Protein AF-A0A8T6C8S0-F1 (afdb_monomer_lite)

pLDDT: mean 84.79, std 16.5, range [42.62, 97.06]

Secondary structure (DSSP, 8-state):
--S--HHHHHHTT--HHHHHHHHHHTT--HHHHHHHHHHHHHHH-S--TTTT-----

Sequence (57 aa):
LREPDIGLLYVMGVNGQLLMHYAALRGYEWDEYLQAMRDGIERHGPVRSGLYAMTET

Radius of gyration: 11.94 Å; chains: 1; bounding box: 20×21×39 Å

Structure (mmCIF, N/CA/C/O backbone):
data_AF-A0A8T6C8S0-F1
#
_entry.id   AF-A0A8T6C8S0-F1
#
loop_
_atom_site.group_PDB
_atom_site.id
_atom_site.type_symbol
_atom_site.label_atom_id
_atom_site.label_alt_id
_atom_site.label_comp_id
_atom_site.label_asym_id
_atom_site.label_entity_id
_atom_site.label_seq_id
_atom_site.pdbx_PDB_ins_code
_atom_site.Cartn_x
_atom_site.Cartn_y
_atom_site.Cartn_z
_atom_site.occupancy
_atom_site.B_iso_or_equiv
_atom_site.auth_seq_id
_atom_site.auth_comp_id
_atom_site.auth_asym_id
_atom_site.auth_atom_id
_atom_site.pdbx_PDB_model_num
ATOM 1 N N . LEU A 1 1 ? -9.870 -11.552 -0.158 1.00 53.03 1 LEU A N 1
ATOM 2 C CA . LEU A 1 1 ? -8.687 -11.139 0.629 1.00 53.03 1 LEU A CA 1
ATOM 3 C C . LEU A 1 1 ? -9.148 -10.979 2.070 1.00 53.03 1 LEU A C 1
ATOM 5 O O . LEU A 1 1 ? -9.985 -10.121 2.311 1.00 53.03 1 LEU A O 1
ATOM 9 N N . ARG A 1 2 ? -8.759 -11.880 2.982 1.00 68.69 2 ARG A N 1
ATOM 10 C CA . ARG A 1 2 ? -9.236 -11.833 4.380 1.00 68.69 2 ARG A CA 1
ATOM 11 C C . ARG A 1 2 ? -8.470 -10.800 5.226 1.00 68.69 2 ARG A C 1
ATOM 13 O O . ARG A 1 2 ? -8.999 -10.343 6.229 1.00 68.69 2 ARG A O 1
ATOM 20 N N . GLU A 1 3 ? -7.306 -10.351 4.754 1.00 82.38 3 GLU A N 1
ATOM 21 C CA . GLU A 1 3 ? -6.440 -9.357 5.399 1.00 82.38 3 GLU A CA 1
ATOM 22 C C . GLU A 1 3 ? -6.061 -8.232 4.413 1.00 82.38 3 GLU A C 1
ATOM 24 O O . GLU A 1 3 ? -6.049 -8.465 3.198 1.00 82.38 3 GLU A O 1
ATOM 29 N N . PRO A 1 4 ? -5.823 -6.998 4.897 1.00 85.44 4 PRO A N 1
ATOM 30 C CA . PRO A 1 4 ? -5.402 -5.883 4.059 1.00 85.44 4 PRO A CA 1
ATOM 31 C C . PRO A 1 4 ? -3.933 -6.058 3.660 1.00 85.44 4 PRO A C 1
ATOM 33 O O . PRO A 1 4 ? -3.044 -5.888 4.484 1.00 85.44 4 PRO A O 1
ATOM 36 N N . ASP A 1 5 ? -3.671 -6.357 2.389 1.00 94.12 5 ASP A N 1
ATOM 37 C CA . ASP A 1 5 ? -2.303 -6.402 1.860 1.00 94.12 5 ASP A CA 1
ATOM 38 C C . ASP A 1 5 ? -1.983 -5.096 1.118 1.00 94.12 5 ASP A C 1
ATOM 40 O O . ASP A 1 5 ? -2.209 -4.960 -0.087 1.00 94.12 5 ASP A O 1
ATOM 44 N N . ILE A 1 6 ? -1.502 -4.105 1.875 1.00 95.12 6 ILE A N 1
ATOM 45 C CA . ILE A 1 6 ? -1.072 -2.800 1.345 1.00 95.12 6 ILE A CA 1
ATOM 46 C C . ILE A 1 6 ? 0.028 -2.978 0.295 1.00 95.12 6 ILE A C 1
ATOM 48 O O . ILE A 1 6 ? -0.005 -2.324 -0.747 1.00 95.12 6 ILE A O 1
ATOM 52 N N . GLY A 1 7 ? 0.969 -3.889 0.546 1.00 94.00 7 GLY A N 1
ATOM 53 C CA . GLY A 1 7 ? 2.097 -4.152 -0.334 1.00 94.00 7 GLY A CA 1
ATOM 54 C C . GLY A 1 7 ? 1.668 -4.720 -1.684 1.00 94.00 7 GLY A C 1
ATOM 55 O O . GLY A 1 7 ? 2.120 -4.247 -2.723 1.00 94.00 7 GLY A O 1
ATOM 56 N N . LEU A 1 8 ? 0.743 -5.680 -1.688 1.00 93.69 8 LEU A N 1
ATOM 57 C CA . LEU A 1 8 ? 0.178 -6.242 -2.915 1.00 93.69 8 LEU A CA 1
ATOM 58 C C . LEU A 1 8 ? -0.573 -5.186 -3.727 1.00 93.69 8 LEU A C 1
ATOM 60 O O . LEU A 1 8 ? -0.367 -5.081 -4.934 1.00 93.69 8 LEU A O 1
ATOM 64 N N . LEU A 1 9 ? -1.431 -4.394 -3.077 1.00 92.19 9 LEU A N 1
ATOM 65 C CA . LEU A 1 9 ? -2.178 -3.321 -3.739 1.00 92.19 9 LEU A CA 1
ATOM 66 C C . LEU A 1 9 ? -1.233 -2.265 -4.331 1.00 92.19 9 LEU A C 1
ATOM 68 O O . LEU A 1 9 ? -1.445 -1.798 -5.451 1.00 92.19 9 LEU A O 1
ATOM 72 N N . TYR A 1 10 ? -0.163 -1.930 -3.614 1.00 92.12 10 TYR A N 1
ATOM 73 C CA . TYR A 1 10 ? 0.876 -1.029 -4.095 1.00 92.12 10 TYR A CA 1
ATOM 74 C C . TYR A 1 10 ? 1.627 -1.599 -5.304 1.00 92.12 10 TYR A C 1
ATOM 76 O O . TYR A 1 10 ? 1.744 -0.925 -6.325 1.00 92.12 10 TYR A O 1
ATOM 84 N N . VAL A 1 11 ? 2.053 -2.865 -5.249 1.00 91.44 11 VAL A N 1
ATOM 85 C CA . VAL A 1 11 ? 2.722 -3.540 -6.375 1.00 91.44 11 VAL A CA 1
ATOM 86 C C . VAL A 1 11 ? 1.795 -3.703 -7.580 1.00 91.44 11 VAL A C 1
ATOM 88 O O . VAL A 1 11 ? 2.241 -3.627 -8.723 1.00 91.44 11 VAL A O 1
ATOM 91 N N . MET A 1 12 ? 0.492 -3.853 -7.349 1.00 90.50 12 MET A N 1
ATOM 92 C CA . MET A 1 12 ? -0.531 -3.811 -8.390 1.00 90.50 1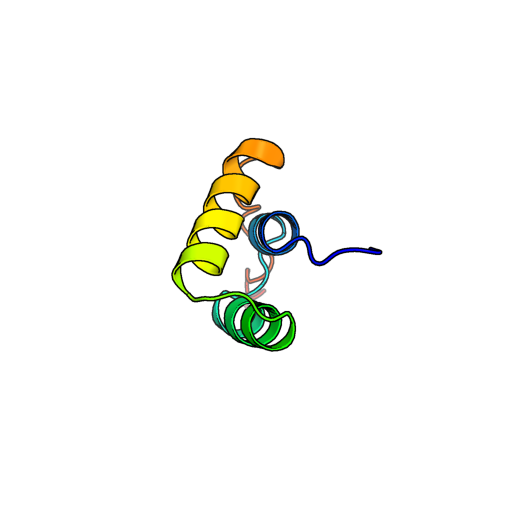2 MET A CA 1
ATOM 93 C C . MET A 1 12 ? -0.760 -2.407 -8.970 1.00 90.50 12 MET A C 1
ATOM 95 O O . MET A 1 12 ? -1.563 -2.277 -9.882 1.00 90.50 12 MET A O 1
ATOM 99 N N . GLY A 1 13 ? -0.089 -1.362 -8.487 1.00 88.25 13 GLY A N 1
ATOM 100 C CA . GLY A 1 13 ? -0.188 -0.019 -9.054 1.00 88.25 13 GLY A CA 1
ATOM 101 C C . GLY A 1 13 ? -1.420 0.765 -8.602 1.00 88.25 13 GLY A C 1
ATOM 102 O O . GLY A 1 13 ? -1.878 1.643 -9.328 1.00 88.25 13 GLY A O 1
ATOM 103 N N . VAL A 1 14 ? -1.981 0.478 -7.423 1.00 90.12 14 VAL A N 1
ATOM 104 C CA . VAL A 1 14 ? -3.020 1.337 -6.828 1.00 90.12 14 VAL A CA 1
ATOM 105 C C . VAL A 1 14 ? -2.426 2.709 -6.473 1.00 90.12 14 VAL A C 1
ATOM 107 O O . VAL A 1 14 ? -1.263 2.823 -6.090 1.00 90.12 14 VAL A O 1
ATOM 110 N N . ASN A 1 15 ? -3.219 3.778 -6.610 1.00 87.81 15 ASN A N 1
ATOM 111 C CA . ASN A 1 15 ? -2.773 5.143 -6.323 1.00 87.81 15 ASN A CA 1
ATOM 112 C C . ASN A 1 15 ? -2.413 5.300 -4.836 1.00 87.81 15 ASN A C 1
ATOM 114 O O . ASN A 1 15 ? -3.168 4.873 -3.961 1.00 87.81 15 ASN A O 1
ATOM 118 N N . GLY A 1 16 ? -1.293 5.974 -4.558 1.00 87.00 16 GLY A N 1
ATOM 119 C CA . GLY A 1 16 ? -0.788 6.177 -3.198 1.00 87.00 16 GLY A CA 1
ATOM 120 C C . GLY A 1 16 ? -1.735 6.946 -2.266 1.00 87.00 16 GLY A C 1
ATOM 121 O O . GLY A 1 16 ? -1.771 6.656 -1.077 1.00 87.00 16 GLY A O 1
ATOM 122 N N . GLN A 1 17 ? -2.547 7.880 -2.772 1.00 89.62 17 GLN A N 1
ATOM 123 C CA . GLN A 1 17 ? -3.533 8.612 -1.962 1.00 89.62 17 GLN A CA 1
ATOM 124 C C . GLN A 1 17 ? -4.712 7.712 -1.571 1.00 89.62 17 GLN A C 1
ATOM 126 O O . GLN A 1 17 ? -5.141 7.720 -0.419 1.00 89.62 17 GLN A O 1
ATOM 131 N N . LEU A 1 18 ? -5.203 6.887 -2.505 1.00 91.88 18 LEU A N 1
ATOM 132 C CA . LEU A 1 18 ? -6.241 5.890 -2.211 1.00 91.88 18 LEU A CA 1
ATOM 133 C C . LEU A 1 18 ? -5.738 4.859 -1.197 1.00 91.88 18 LEU A C 1
ATOM 135 O O . LEU A 1 18 ? -6.439 4.533 -0.240 1.00 91.88 18 LEU A O 1
ATOM 139 N N . LEU A 1 19 ? -4.507 4.385 -1.388 1.00 93.00 19 LEU A N 1
ATOM 140 C CA . LEU A 1 19 ? -3.838 3.472 -0.470 1.00 93.00 19 LEU A CA 1
ATOM 141 C C . LEU A 1 19 ? -3.665 4.071 0.924 1.00 93.00 19 LEU A C 1
ATOM 143 O O . LEU A 1 19 ? -3.946 3.385 1.899 1.00 93.00 19 LEU A O 1
ATOM 147 N N . MET A 1 20 ? -3.275 5.342 1.023 1.00 94.38 20 MET A N 1
ATOM 148 C CA . MET A 1 20 ? -3.135 6.047 2.297 1.00 94.38 20 MET A CA 1
ATOM 149 C C . MET A 1 20 ? -4.466 6.110 3.059 1.00 94.38 20 MET A C 1
ATOM 151 O O . MET A 1 20 ? -4.516 5.781 4.243 1.00 94.38 20 MET A O 1
ATOM 155 N N . HIS A 1 21 ? -5.565 6.476 2.391 1.00 95.81 21 HIS A N 1
ATOM 156 C CA . HIS A 1 21 ? -6.887 6.499 3.028 1.00 95.81 21 HIS A CA 1
ATOM 157 C C . HIS A 1 21 ? -7.368 5.100 3.427 1.00 95.81 21 HIS A C 1
ATOM 159 O O . HIS A 1 21 ? -7.939 4.926 4.504 1.00 95.81 21 HIS A O 1
ATOM 165 N N . TYR A 1 22 ? -7.116 4.093 2.589 1.00 95.06 22 TYR A N 1
ATOM 166 C CA . TYR A 1 22 ? -7.430 2.708 2.921 1.00 95.06 22 TYR A CA 1
ATOM 167 C C . TYR A 1 22 ? -6.604 2.206 4.114 1.00 95.06 22 TYR A C 1
ATOM 169 O O . TYR A 1 22 ? -7.163 1.592 5.015 1.00 95.06 22 TYR A O 1
ATOM 177 N N . ALA A 1 23 ? -5.306 2.507 4.170 1.00 95.25 23 ALA A N 1
ATOM 178 C CA . ALA A 1 23 ? -4.433 2.149 5.285 1.00 95.25 23 ALA A CA 1
ATOM 179 C C . ALA A 1 23 ? -4.922 2.774 6.603 1.00 95.25 23 ALA A C 1
ATOM 181 O O . ALA A 1 23 ? -5.075 2.057 7.592 1.00 95.25 23 ALA A O 1
ATOM 182 N N . ALA A 1 24 ? -5.299 4.057 6.587 1.00 95.81 24 ALA A N 1
ATOM 183 C CA . ALA A 1 24 ? -5.894 4.729 7.742 1.00 95.81 24 ALA A CA 1
ATOM 184 C C . ALA A 1 24 ? -7.214 4.067 8.188 1.00 95.81 24 ALA A C 1
ATOM 186 O O . ALA A 1 24 ? -7.411 3.813 9.373 1.00 95.81 24 ALA A O 1
ATOM 187 N N . LEU A 1 25 ? -8.096 3.698 7.246 1.00 95.81 25 LEU A N 1
ATOM 188 C CA . LEU A 1 25 ? -9.329 2.951 7.545 1.00 95.81 25 LEU A CA 1
ATOM 189 C C . LEU A 1 25 ? -9.045 1.581 8.186 1.00 95.81 25 LEU A C 1
ATOM 191 O O . LEU A 1 25 ? -9.857 1.070 8.955 1.00 95.81 25 LEU A O 1
ATOM 195 N N . ARG A 1 26 ? -7.905 0.968 7.857 1.00 94.75 26 ARG A N 1
ATOM 196 C CA . ARG A 1 26 ? -7.463 -0.317 8.412 1.00 94.75 26 ARG A CA 1
ATOM 197 C C . ARG A 1 26 ? -6.649 -0.181 9.702 1.00 94.75 26 ARG A C 1
ATOM 199 O O . ARG A 1 26 ? -6.276 -1.216 10.244 1.00 94.75 26 ARG A O 1
ATOM 206 N N . GLY A 1 27 ? -6.440 1.040 10.199 1.00 95.12 27 GLY A N 1
ATOM 207 C CA . GLY A 1 27 ? -5.747 1.318 11.458 1.00 95.12 27 GLY A CA 1
ATOM 208 C C . GLY A 1 27 ? -4.221 1.304 11.367 1.00 95.12 27 GLY A C 1
ATOM 209 O O . GLY A 1 27 ? -3.584 1.086 12.387 1.00 95.12 27 GLY A O 1
ATOM 210 N N . TYR A 1 28 ? -3.649 1.495 10.175 1.00 95.62 28 TYR A N 1
ATOM 211 C CA . TYR A 1 28 ? -2.201 1.641 10.011 1.00 95.62 28 TYR A CA 1
ATOM 212 C C . TYR A 1 28 ? -1.770 3.057 10.382 1.00 95.62 28 TYR A C 1
ATOM 214 O O . TYR A 1 28 ? -2.327 4.032 9.867 1.00 95.62 28 TYR A O 1
ATOM 222 N N . GLU A 1 29 ? -0.714 3.159 11.179 1.00 96.62 29 GLU A N 1
ATOM 223 C CA . GLU A 1 29 ? 0.040 4.395 11.328 1.00 96.62 29 GLU A CA 1
ATOM 224 C C . GLU A 1 29 ? 0.858 4.695 10.063 1.00 96.62 29 GLU A C 1
ATOM 226 O O . GLU A 1 29 ? 1.105 3.834 9.211 1.00 96.62 29 GLU A O 1
ATOM 231 N N . TRP A 1 30 ? 1.306 5.945 9.932 1.00 93.56 30 TRP A N 1
ATOM 232 C CA . TRP A 1 30 ? 2.044 6.401 8.750 1.00 93.56 30 TRP A CA 1
ATOM 233 C C . TRP A 1 30 ? 3.294 5.554 8.458 1.00 93.56 30 TRP A C 1
ATOM 235 O O . TRP A 1 30 ? 3.506 5.125 7.320 1.00 93.56 30 TRP A O 1
ATOM 245 N N . ASP A 1 31 ? 4.094 5.264 9.484 1.00 97.06 31 ASP A N 1
ATOM 246 C CA . ASP A 1 31 ? 5.327 4.489 9.327 1.00 97.06 31 ASP A CA 1
ATOM 247 C C . AS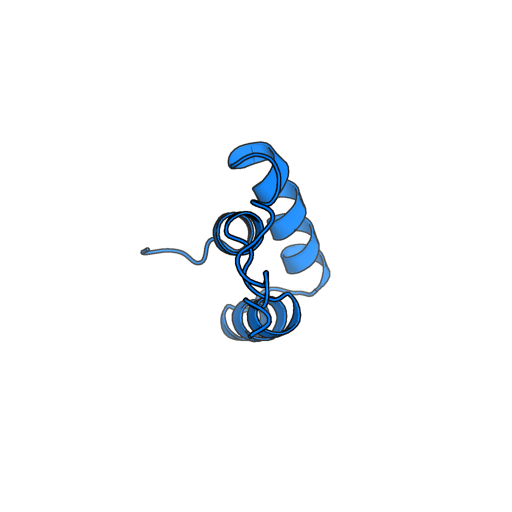P A 1 31 ? 5.043 3.025 8.964 1.00 97.06 31 ASP A C 1
ATOM 249 O O . ASP A 1 31 ? 5.757 2.440 8.145 1.00 97.06 31 ASP A O 1
ATOM 253 N N . GLU A 1 32 ? 3.960 2.452 9.497 1.00 96.75 32 GLU A N 1
ATOM 254 C CA . GLU A 1 32 ? 3.510 1.094 9.175 1.00 96.75 32 GLU A CA 1
ATOM 255 C C . GLU A 1 32 ? 3.034 0.997 7.724 1.00 96.75 32 GLU A C 1
ATOM 257 O O . GLU A 1 32 ? 3.364 0.041 7.023 1.00 96.75 32 GLU A O 1
ATOM 262 N N . TYR A 1 33 ? 2.305 2.006 7.241 1.00 95.56 33 TYR A N 1
ATOM 263 C CA . TYR A 1 33 ? 1.899 2.113 5.841 1.00 95.56 33 TYR A CA 1
ATOM 264 C C . TYR A 1 33 ? 3.112 2.157 4.899 1.00 95.56 33 TYR A C 1
ATOM 266 O O . TYR A 1 33 ? 3.182 1.391 3.931 1.00 95.56 33 TYR A O 1
ATOM 274 N N . LEU A 1 34 ? 4.091 3.019 5.194 1.00 95.19 34 LEU A N 1
ATOM 275 C CA . LEU A 1 34 ? 5.318 3.120 4.403 1.00 95.19 34 LEU A CA 1
ATOM 276 C C . LEU A 1 34 ? 6.106 1.807 4.408 1.00 95.19 34 LEU A C 1
ATOM 278 O O . LEU A 1 34 ? 6.631 1.402 3.367 1.00 95.19 34 LEU A O 1
ATOM 282 N N . GLN A 1 35 ? 6.189 1.143 5.561 1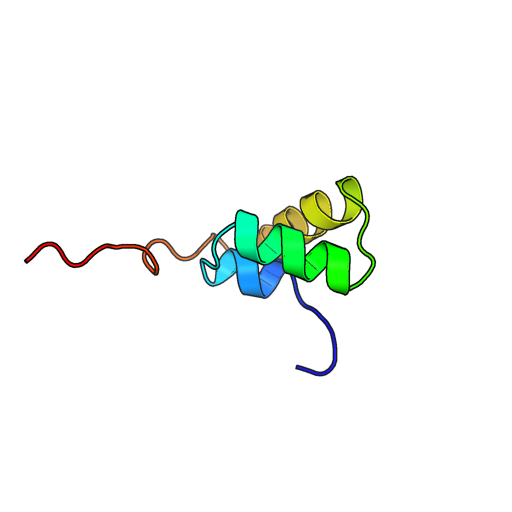.00 96.75 35 GLN A N 1
ATOM 283 C CA . GLN A 1 35 ? 6.872 -0.138 5.669 1.00 96.75 35 GLN A CA 1
ATOM 284 C C . GLN A 1 35 ? 6.138 -1.234 4.893 1.00 96.75 35 GLN A C 1
ATOM 286 O O . GLN A 1 35 ? 6.772 -1.969 4.145 1.00 96.75 35 GLN A O 1
ATOM 291 N N . ALA A 1 36 ? 4.808 -1.285 4.958 1.00 95.50 36 ALA A N 1
ATOM 292 C CA . ALA A 1 36 ? 4.018 -2.266 4.223 1.00 95.50 36 ALA A CA 1
ATOM 293 C C . ALA A 1 36 ? 4.170 -2.138 2.693 1.00 95.50 36 ALA A C 1
ATOM 295 O O . ALA A 1 36 ? 4.136 -3.147 1.987 1.00 95.50 36 ALA A O 1
ATOM 296 N N . MET A 1 37 ? 4.385 -0.926 2.165 1.00 93.94 37 MET A N 1
ATOM 297 C CA . MET A 1 37 ? 4.720 -0.731 0.747 1.00 93.94 37 MET A CA 1
ATOM 298 C C . MET A 1 37 ? 6.110 -1.274 0.388 1.00 93.94 37 MET A C 1
ATOM 300 O O . MET A 1 37 ? 6.254 -1.922 -0.649 1.00 93.94 37 MET A O 1
ATOM 304 N N . ARG A 1 38 ? 7.122 -1.036 1.238 1.00 94.44 38 ARG A N 1
ATOM 305 C CA . ARG A 1 38 ? 8.485 -1.570 1.052 1.00 94.44 38 ARG A CA 1
ATOM 306 C C . ARG A 1 38 ? 8.486 -3.095 1.080 1.00 94.44 38 ARG A C 1
ATOM 308 O O . ARG A 1 38 ? 8.951 -3.722 0.132 1.00 94.44 38 ARG A O 1
ATOM 315 N N . ASP A 1 39 ? 7.855 -3.666 2.098 1.00 96.06 39 ASP A N 1
ATOM 316 C CA . ASP A 1 39 ? 7.647 -5.104 2.235 1.00 96.06 39 ASP A CA 1
ATOM 317 C C . ASP A 1 39 ? 6.904 -5.689 1.025 1.00 96.06 39 ASP A C 1
ATOM 319 O O . ASP A 1 39 ? 7.184 -6.802 0.584 1.00 96.06 39 ASP A O 1
ATOM 323 N N . GLY A 1 40 ? 5.953 -4.935 0.467 1.00 93.50 40 GLY A N 1
ATOM 324 C CA . GLY A 1 40 ? 5.247 -5.297 -0.755 1.00 93.50 40 GLY A CA 1
ATOM 325 C C . GLY A 1 40 ? 6.180 -5.504 -1.939 1.00 93.50 40 GLY A C 1
ATOM 326 O O . GLY A 1 40 ? 6.059 -6.517 -2.623 1.00 93.50 40 GLY A O 1
ATOM 327 N N . ILE A 1 41 ? 7.126 -4.583 -2.154 1.00 92.19 41 ILE A N 1
ATOM 328 C CA . ILE A 1 41 ? 8.115 -4.696 -3.234 1.00 92.19 41 ILE A CA 1
ATOM 329 C C . ILE A 1 41 ? 9.004 -5.926 -3.025 1.00 92.19 41 ILE A C 1
ATOM 331 O O . ILE A 1 41 ? 9.254 -6.675 -3.969 1.00 92.19 41 ILE A O 1
ATOM 335 N N . GLU A 1 42 ? 9.464 -6.152 -1.794 1.00 94.62 42 GLU A N 1
ATOM 336 C CA . GLU A 1 42 ? 10.331 -7.290 -1.469 1.00 94.62 42 GLU A CA 1
ATOM 337 C C . GLU A 1 42 ? 9.625 -8.637 -1.679 1.00 94.62 42 GLU A C 1
ATOM 339 O O . GLU A 1 42 ? 10.224 -9.574 -2.207 1.00 94.62 42 GLU A O 1
ATOM 344 N N . ARG A 1 43 ? 8.344 -8.739 -1.300 1.00 95.25 43 ARG A N 1
ATOM 345 C CA . ARG A 1 43 ? 7.575 -9.994 -1.368 1.00 95.25 43 ARG A CA 1
ATOM 346 C C . ARG A 1 43 ? 6.950 -10.262 -2.735 1.00 95.25 43 ARG A C 1
ATOM 348 O O . ARG A 1 43 ? 6.934 -11.406 -3.179 1.00 95.25 43 ARG A O 1
ATOM 355 N N . HIS A 1 44 ? 6.394 -9.235 -3.378 1.00 91.88 44 HIS A N 1
ATOM 356 C CA . HIS A 1 44 ? 5.569 -9.372 -4.588 1.00 91.88 44 HIS A CA 1
ATOM 357 C C . HIS A 1 44 ? 6.284 -8.915 -5.868 1.00 91.88 44 HIS A C 1
ATOM 359 O O . HIS A 1 44 ? 5.749 -9.098 -6.965 1.00 91.88 44 HIS A O 1
ATOM 365 N N . GLY A 1 45 ? 7.496 -8.368 -5.744 1.00 89.44 45 GLY A N 1
ATOM 366 C CA . GLY A 1 45 ? 8.306 -7.875 -6.854 1.00 89.44 45 GLY A CA 1
ATOM 367 C C . GLY A 1 45 ? 8.105 -6.381 -7.138 1.00 89.44 45 GLY A C 1
ATOM 368 O O . GLY A 1 45 ? 7.395 -5.686 -6.410 1.00 89.44 45 GLY A O 1
ATOM 369 N N . PRO A 1 46 ? 8.746 -5.845 -8.194 1.00 87.75 46 PRO A N 1
ATOM 370 C CA . PRO A 1 46 ? 8.675 -4.422 -8.503 1.00 87.75 46 PRO A CA 1
ATOM 371 C C . PRO A 1 46 ? 7.236 -3.988 -8.794 1.00 87.75 46 PRO A C 1
ATOM 373 O O . PRO A 1 46 ? 6.440 -4.757 -9.339 1.00 87.75 46 PRO A O 1
ATOM 376 N N . VAL A 1 47 ? 6.926 -2.726 -8.478 1.00 84.00 47 VAL A N 1
ATOM 377 C CA . VAL A 1 47 ? 5.639 -2.112 -8.827 1.00 84.00 47 VAL A CA 1
ATOM 378 C C . VAL A 1 47 ? 5.387 -2.307 -10.317 1.00 8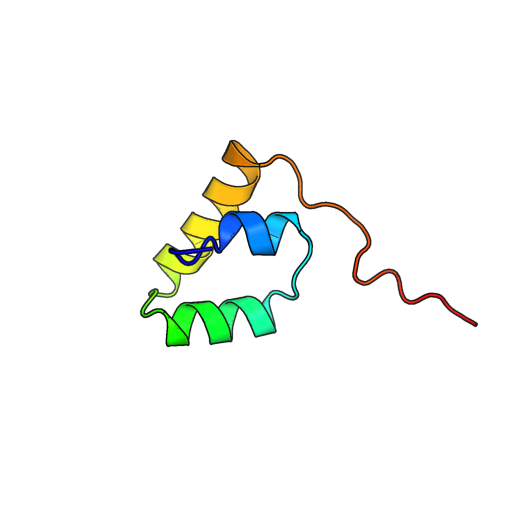4.00 47 VAL A C 1
ATOM 380 O O . VAL A 1 47 ? 6.208 -1.919 -11.152 1.00 84.00 47 VAL A O 1
ATOM 383 N N . ARG A 1 48 ? 4.249 -2.918 -10.653 1.00 80.38 48 ARG A N 1
ATOM 384 C CA . ARG A 1 48 ? 3.834 -3.116 -12.038 1.00 80.38 48 ARG A CA 1
ATOM 385 C C . ARG A 1 48 ? 3.560 -1.739 -12.622 1.00 80.38 48 ARG A C 1
ATOM 387 O O . ARG A 1 48 ? 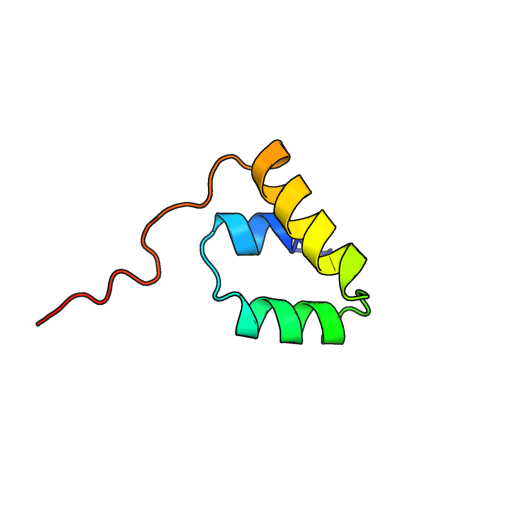2.570 -1.093 -12.277 1.00 80.38 48 ARG A O 1
ATOM 394 N N . SER A 1 49 ? 4.464 -1.261 -13.470 1.00 58.94 49 SER A N 1
ATOM 395 C CA . SER A 1 49 ? 4.235 -0.033 -14.216 1.00 58.94 49 SER A CA 1
ATOM 396 C C . SER A 1 49 ? 2.957 -0.201 -15.046 1.00 58.94 49 SER A C 1
ATOM 398 O O . SER A 1 49 ? 2.804 -1.181 -15.771 1.00 58.94 49 SER A O 1
ATOM 400 N N . GLY A 1 50 ? 2.020 0.747 -14.933 1.00 56.81 50 GLY A N 1
ATOM 401 C CA . GLY A 1 50 ? 1.049 0.957 -16.011 1.00 56.81 50 GLY A CA 1
ATOM 402 C C . GLY A 1 50 ? -0.447 0.821 -15.732 1.00 56.81 50 GLY A C 1
ATOM 403 O O . GLY A 1 50 ? -1.189 0.841 -16.703 1.00 56.81 50 GLY A O 1
ATOM 404 N N . LEU A 1 51 ? -0.951 0.780 -14.493 1.00 54.50 51 LEU A N 1
ATOM 405 C CA . LEU A 1 51 ? -2.413 0.924 -14.297 1.00 54.50 51 LEU A CA 1
ATOM 406 C C . LEU A 1 51 ? -2.919 2.383 -14.307 1.00 54.50 51 LEU A C 1
ATOM 408 O O . LEU A 1 51 ? -4.122 2.606 -14.382 1.00 54.50 51 LEU A O 1
ATOM 412 N N . TYR A 1 52 ? -2.003 3.360 -14.355 1.00 49.66 52 TYR A N 1
ATOM 413 C CA . TYR A 1 52 ? -2.277 4.757 -14.739 1.00 49.66 52 TYR A CA 1
ATOM 414 C C . TYR A 1 52 ? -1.579 5.150 -16.045 1.00 49.66 52 TYR A C 1
ATOM 416 O O . TYR A 1 52 ? -1.267 6.323 -16.244 1.00 49.66 52 TYR A O 1
ATOM 424 N N . ALA A 1 53 ? -1.311 4.199 -16.947 1.00 47.84 53 ALA A N 1
ATOM 425 C CA . ALA A 1 53 ? -1.118 4.589 -18.337 1.00 47.84 53 ALA A CA 1
ATOM 426 C C . ALA A 1 53 ? -2.478 5.105 -18.823 1.00 47.84 53 ALA A C 1
ATOM 428 O O . ALA A 1 53 ? -3.339 4.326 -19.227 1.00 47.84 53 ALA A O 1
ATOM 429 N N . MET A 1 54 ? -2.703 6.414 -18.679 1.00 47.44 54 MET A N 1
ATOM 430 C CA . MET A 1 54 ? -3.751 7.115 -19.407 1.00 47.44 54 MET A CA 1
ATOM 431 C C . MET A 1 54 ? -3.591 6.675 -20.861 1.00 47.44 54 MET A C 1
ATOM 433 O O . MET A 1 54 ? -2.548 6.916 -21.467 1.00 47.44 54 MET A O 1
ATOM 437 N N . THR A 1 55 ? -4.569 5.946 -21.390 1.00 49.09 55 THR A N 1
ATOM 438 C CA . THR A 1 55 ? -4.652 5.750 -22.832 1.00 49.09 55 THR A CA 1
ATOM 439 C C . THR A 1 55 ? -5.041 7.113 -23.381 1.00 49.09 55 THR A C 1
ATOM 441 O O . THR A 1 55 ? -6.195 7.526 -23.302 1.00 49.09 55 THR A O 1
ATOM 444 N N . GLU A 1 56 ? -4.0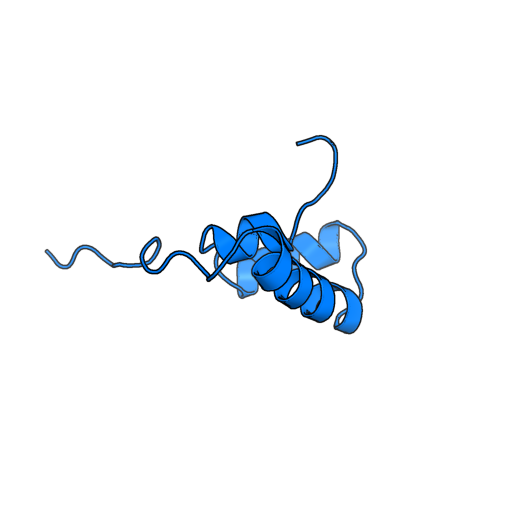35 7.878 -23.800 1.00 47.81 56 GLU A N 1
ATOM 445 C CA . GLU A 1 56 ? -4.254 9.096 -24.570 1.00 47.81 56 GLU A CA 1
ATOM 446 C C . GLU A 1 56 ? -5.085 8.710 -25.803 1.00 47.81 56 GLU A C 1
ATOM 448 O O . GLU A 1 56 ? -4.790 7.713 -26.468 1.00 47.81 56 GLU A O 1
ATOM 453 N N . THR A 1 57 ? -6.184 9.435 -26.029 1.00 42.62 57 THR A N 1
ATOM 454 C CA . THR A 1 57 ? -6.970 9.350 -27.271 1.00 42.62 57 THR A CA 1
ATOM 455 C C . THR A 1 57 ? -6.325 10.216 -28.336 1.00 42.62 57 THR A C 1
ATOM 457 O O . THR A 1 57 ? -5.899 11.337 -27.974 1.00 42.62 57 THR A O 1
#

Foldseek 3Di:
DVDDQLLQCQLQPPDPVVSVVVCVVVVDDPVRSVVSVVVSCVPVNHRDPDPPPPPDD